Protein AF-A0A432GRT9-F1 (afdb_monomer_lite)

pLDDT: mean 93.66, std 4.97, range [64.12, 97.88]

InterPro dom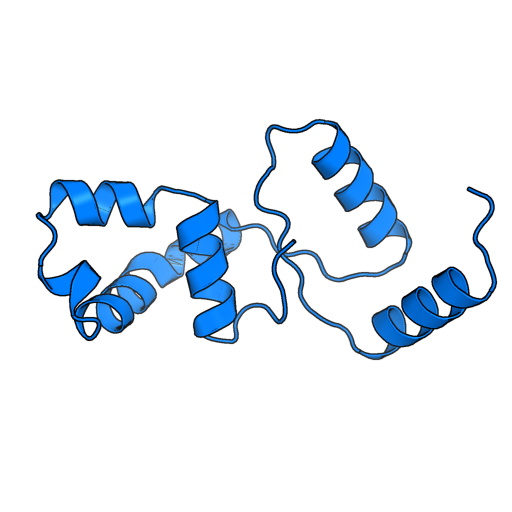ains:
  IPR042113 Phosphate acetyltransferase, domain 1 [G3DSA:3.40.50.10950] (33-100)

Radius of gyration: 16.09 Å; chains: 1; bounding box: 38×23×40 Å

Secondary structure (DSSP, 8-state):
----HHHHHHHHHHHHHT-EEE---TTSHHHHHHHHHHHHTT-EEE-GGGGGGGHHHHHHHHTTSTTGGGS-HHHHHHHHH-HHHHHHHHHHTTS-SEE-

Sequence (100 aa):
MLLNKYQERIIEIGQTKSAKLILPERDDPRVSLAKRHLRDLGYELLETEDFRGKETQYQEVLEQERFFKKMTDEAKEEYMKDTLNFSMMMVSNGDADGLV

Foldseek 3Di:
DDDDPVRVVVLVVQQVPLFEEEEQPVVDVVSVVVVVVCVVSVHHYDDLVVCVVCLVVLLVVCCVPPVLVPDDPVVNVVQSPRSVSSVVSCCVVVVGVYYD

Organism: NCBI:txid2024889

Structure (mmCIF, N/CA/C/O backbone):
data_AF-A0A432GRT9-F1
#
_entry.id   AF-A0A432GRT9-F1
#
loop_
_atom_site.group_PDB
_atom_site.id
_atom_site.type_symbol
_atom_site.label_atom_id
_atom_site.label_alt_id
_atom_site.label_comp_id
_atom_site.label_asym_id
_atom_site.label_entity_id
_atom_site.label_seq_id
_atom_site.pdbx_PDB_ins_code
_atom_site.Cartn_x
_atom_site.Cartn_y
_atom_site.Cartn_z
_atom_site.occupancy
_atom_site.B_iso_or_equiv
_atom_site.auth_seq_id
_atom_site.auth_comp_id
_atom_site.auth_asym_id
_atom_site.auth_atom_id
_atom_site.pdbx_PDB_model_num
ATOM 1 N N . MET A 1 1 ? 20.322 4.317 -16.865 1.00 64.12 1 MET A N 1
ATOM 2 C CA . MET A 1 1 ? 20.887 3.483 -15.782 1.00 64.12 1 MET A CA 1
ATOM 3 C C . MET A 1 1 ? 21.439 2.223 -16.433 1.00 64.12 1 MET A C 1
ATOM 5 O O . MET A 1 1 ? 20.743 1.686 -17.281 1.00 64.12 1 MET A O 1
ATOM 9 N N . LEU A 1 2 ? 22.669 1.799 -16.129 1.00 78.38 2 LEU A N 1
ATOM 10 C CA . LEU A 1 2 ? 23.186 0.515 -16.621 1.00 78.38 2 LEU A CA 1
ATOM 11 C C . LEU A 1 2 ? 22.633 -0.590 -15.719 1.00 78.38 2 LEU A C 1
ATOM 13 O O . LEU A 1 2 ? 22.999 -0.664 -14.548 1.00 78.38 2 LEU A O 1
ATOM 17 N N . LEU A 1 3 ? 21.707 -1.384 -16.250 1.00 86.88 3 LEU A N 1
ATOM 18 C CA . LEU A 1 3 ? 21.154 -2.548 -15.569 1.00 86.88 3 LEU A CA 1
ATOM 19 C C . LEU A 1 3 ? 22.062 -3.753 -15.814 1.00 86.88 3 LEU A C 1
ATOM 21 O O . LEU A 1 3 ? 22.674 -3.880 -16.872 1.00 86.88 3 LEU A O 1
ATOM 25 N N . ASN A 1 4 ? 22.173 -4.638 -14.827 1.00 93.88 4 ASN A N 1
ATOM 26 C CA . ASN A 1 4 ? 22.779 -5.945 -15.052 1.00 93.88 4 ASN A CA 1
ATOM 27 C C . ASN A 1 4 ? 21.717 -6.960 -15.506 1.00 93.88 4 ASN A C 1
ATOM 29 O O . ASN A 1 4 ? 20.529 -6.796 -15.231 1.00 93.88 4 ASN A O 1
ATOM 33 N N . LYS A 1 5 ? 22.165 -8.065 -16.115 1.00 94.62 5 LYS A N 1
ATOM 34 C CA . LYS A 1 5 ? 21.289 -9.119 -16.659 1.00 94.62 5 LYS A CA 1
ATOM 35 C C . LYS A 1 5 ? 20.259 -9.688 -15.670 1.00 94.62 5 LYS A C 1
ATOM 37 O O . LYS A 1 5 ? 19.225 -10.201 -16.081 1.00 94.62 5 LYS A O 1
ATOM 42 N N . TYR A 1 6 ? 20.547 -9.665 -14.365 1.00 94.12 6 TYR A N 1
ATOM 43 C CA . TYR A 1 6 ? 19.609 -10.150 -13.351 1.00 94.12 6 TYR A CA 1
ATOM 44 C C . TYR A 1 6 ? 18.515 -9.121 -13.082 1.00 94.12 6 TYR A C 1
ATOM 46 O O . TYR A 1 6 ? 17.355 -9.494 -12.949 1.00 94.12 6 TYR A O 1
ATOM 54 N N . GLN A 1 7 ? 18.876 -7.838 -13.038 1.00 90.19 7 GLN A N 1
ATOM 55 C CA . GLN A 1 7 ? 17.913 -6.750 -12.888 1.00 90.19 7 GLN A CA 1
ATOM 56 C C . GLN A 1 7 ? 16.996 -6.659 -14.109 1.00 90.19 7 GLN A C 1
ATOM 58 O O . GLN A 1 7 ? 15.788 -6.571 -13.933 1.00 90.19 7 GLN A O 1
ATOM 63 N N . GLU A 1 8 ? 17.548 -6.758 -15.323 1.00 90.44 8 GLU A N 1
ATOM 64 C CA . GLU A 1 8 ? 16.766 -6.796 -16.570 1.00 90.44 8 GLU A CA 1
ATOM 65 C C . GLU A 1 8 ? 15.744 -7.934 -16.539 1.00 90.44 8 GLU A C 1
ATOM 67 O O . GLU A 1 8 ? 14.550 -7.696 -16.690 1.00 90.44 8 GLU A O 1
ATOM 72 N N . ARG A 1 9 ? 16.190 -9.151 -16.204 1.00 91.56 9 ARG A N 1
ATOM 73 C CA . ARG A 1 9 ? 15.302 -10.313 -16.091 1.00 91.56 9 ARG A CA 1
ATOM 74 C C . ARG A 1 9 ? 14.189 -10.115 -15.057 1.00 91.56 9 ARG A C 1
ATOM 76 O O . ARG A 1 9 ? 13.063 -10.544 -15.286 1.00 91.56 9 ARG A O 1
ATOM 83 N N . ILE A 1 10 ? 14.490 -9.519 -13.902 1.00 89.69 10 ILE A N 1
ATOM 84 C CA . ILE A 1 10 ? 13.475 -9.249 -12.869 1.00 89.69 10 ILE A CA 1
ATOM 85 C C . ILE A 1 10 ? 12.462 -8.216 -13.373 1.00 89.69 10 ILE A C 1
ATOM 87 O O . ILE A 1 10 ? 11.265 -8.383 -13.137 1.00 89.69 10 ILE A O 1
ATOM 91 N N . ILE A 1 11 ? 12.926 -7.190 -14.089 1.00 87.06 11 ILE A N 1
ATOM 92 C CA . ILE A 1 11 ? 12.060 -6.160 -14.664 1.00 87.06 11 ILE A CA 1
ATOM 93 C C . ILE A 1 11 ? 11.121 -6.768 -15.709 1.00 87.06 11 ILE A C 1
ATOM 95 O O . ILE A 1 11 ? 9.911 -6.581 -15.618 1.00 87.06 11 ILE A O 1
ATOM 99 N N . GLU A 1 12 ? 11.648 -7.572 -16.632 1.00 87.31 12 GLU A N 1
ATOM 100 C CA . GLU A 1 12 ? 10.847 -8.273 -17.643 1.00 87.31 12 GLU A CA 1
ATOM 101 C C . GLU A 1 12 ? 9.774 -9.164 -17.002 1.00 87.31 12 GLU A C 1
ATOM 103 O O . GLU A 1 12 ? 8.604 -9.116 -17.384 1.00 87.31 12 GLU A O 1
ATOM 108 N N . ILE A 1 13 ? 10.138 -9.943 -15.975 1.00 87.12 13 ILE A N 1
ATOM 109 C CA . ILE A 1 13 ? 9.171 -10.770 -15.241 1.00 87.12 13 ILE A CA 1
ATOM 110 C C . ILE A 1 13 ? 8.085 -9.891 -14.609 1.00 87.12 13 ILE A C 1
ATOM 112 O O . ILE A 1 13 ? 6.901 -10.208 -14.732 1.00 87.12 13 ILE A O 1
ATOM 116 N N . GLY A 1 14 ? 8.469 -8.789 -13.959 1.00 83.44 14 GLY A N 1
ATOM 117 C CA . GLY A 1 14 ? 7.525 -7.869 -13.325 1.00 83.44 14 GLY A CA 1
ATOM 118 C C . GLY A 1 14 ? 6.550 -7.237 -14.320 1.00 83.44 14 GLY A C 1
ATOM 119 O O . GLY A 1 14 ? 5.350 -7.212 -14.054 1.00 83.44 14 GLY A O 1
ATOM 120 N N . GLN A 1 15 ? 7.036 -6.830 -15.495 1.00 82.38 15 GLN A N 1
ATOM 121 C CA . GLN A 1 15 ? 6.212 -6.265 -16.568 1.00 82.38 15 GLN A CA 1
ATOM 122 C C . GLN A 1 15 ? 5.147 -7.245 -17.083 1.00 82.38 15 GLN A C 1
ATOM 124 O O . GLN A 1 15 ? 4.038 -6.832 -17.404 1.00 82.38 15 GLN A O 1
ATOM 129 N N . THR A 1 16 ? 5.437 -8.551 -17.127 1.00 85.50 16 THR A N 1
ATOM 130 C CA . THR A 1 16 ? 4.456 -9.553 -17.600 1.00 85.50 16 THR A CA 1
ATOM 131 C C . THR A 1 16 ? 3.331 -9.856 -16.610 1.00 85.50 16 THR A C 1
ATOM 133 O O . THR A 1 16 ? 2.318 -10.435 -16.998 1.00 85.50 16 THR A O 1
ATOM 136 N N . LYS A 1 17 ? 3.511 -9.525 -15.327 1.00 82.62 17 LYS A N 1
ATOM 137 C CA . LYS A 1 17 ? 2.616 -9.950 -14.242 1.00 82.62 17 LYS A CA 1
ATOM 138 C C . LYS A 1 17 ? 1.537 -8.920 -13.896 1.00 82.62 17 LYS A C 1
ATOM 140 O O . LYS A 1 17 ? 0.637 -9.280 -13.147 1.00 82.62 17 LYS A O 1
ATOM 145 N N . SER A 1 18 ? 1.622 -7.690 -14.420 1.00 82.94 18 SER A N 1
ATOM 146 C CA . SER A 1 18 ? 0.720 -6.566 -14.093 1.00 82.94 18 SER A CA 1
ATOM 147 C C . SER A 1 18 ? 0.476 -6.416 -12.585 1.00 82.94 18 SER A C 1
ATOM 149 O O . SER A 1 18 ? -0.650 -6.207 -12.147 1.00 82.94 18 SER A O 1
ATOM 151 N N . ALA A 1 19 ? 1.536 -6.584 -11.789 1.00 89.81 19 ALA A N 1
ATOM 152 C CA . ALA A 1 19 ? 1.443 -6.502 -10.338 1.00 89.81 19 ALA A CA 1
ATOM 153 C C . ALA A 1 19 ? 1.182 -5.057 -9.895 1.00 89.81 19 ALA A C 1
ATOM 155 O O . ALA A 1 19 ? 1.847 -4.130 -10.368 1.00 89.81 19 ALA A O 1
ATOM 156 N N . LYS A 1 20 ? 0.256 -4.894 -8.953 1.00 94.75 20 LYS A N 1
ATOM 157 C CA . LYS A 1 20 ? -0.130 -3.620 -8.349 1.00 94.75 20 LYS A CA 1
ATOM 158 C C . LYS A 1 20 ? 0.724 -3.345 -7.125 1.00 94.75 20 LYS A C 1
ATOM 160 O O . LYS A 1 20 ? 0.643 -4.069 -6.133 1.00 94.75 20 LYS A O 1
ATOM 165 N N . LEU A 1 21 ? 1.542 -2.303 -7.185 1.00 95.44 21 LEU A N 1
ATOM 166 C CA . LEU A 1 21 ? 2.488 -1.974 -6.120 1.00 95.44 21 LEU A CA 1
ATOM 167 C C . LEU A 1 21 ? 2.115 -0.670 -5.422 1.00 95.44 21 LEU A C 1
ATOM 169 O O . LEU A 1 21 ? 1.649 0.276 -6.056 1.00 95.44 21 LEU A O 1
ATOM 173 N N . ILE A 1 22 ? 2.397 -0.598 -4.124 1.00 97.19 22 ILE A N 1
ATOM 174 C CA . ILE A 1 22 ? 2.295 0.629 -3.331 1.00 97.19 22 ILE A CA 1
ATOM 175 C C . ILE A 1 22 ? 3.683 0.996 -2.816 1.00 97.19 22 ILE A C 1
ATOM 177 O O . ILE A 1 22 ? 4.409 0.140 -2.314 1.00 97.19 22 ILE A O 1
ATOM 181 N N . LEU A 1 23 ? 4.036 2.277 -2.927 1.00 96.88 23 LEU A N 1
ATOM 182 C CA . LEU A 1 23 ? 5.215 2.854 -2.280 1.00 96.88 23 LEU A CA 1
ATOM 183 C C . LEU A 1 23 ? 4.726 3.968 -1.331 1.00 96.88 23 LEU A C 1
ATOM 185 O O . LEU A 1 23 ? 4.447 5.079 -1.809 1.00 96.88 23 LEU A O 1
ATOM 189 N N . PRO A 1 24 ? 4.539 3.678 -0.027 1.00 95.00 24 PRO A N 1
ATOM 190 C CA . PRO A 1 24 ? 3.841 4.561 0.913 1.00 95.00 24 PRO A CA 1
ATOM 191 C C . PRO A 1 24 ? 4.685 5.744 1.403 1.00 95.00 24 PRO A C 1
ATOM 193 O O . PRO A 1 24 ? 4.134 6.752 1.841 1.00 95.00 24 PRO A O 1
ATOM 196 N N . GLU A 1 25 ? 6.013 5.656 1.298 1.00 94.44 25 GLU A N 1
ATOM 197 C CA . GLU A 1 25 ? 6.985 6.659 1.759 1.00 94.44 25 GLU A CA 1
ATOM 198 C C . GLU A 1 25 ? 7.053 7.898 0.836 1.00 94.44 25 GLU A C 1
ATOM 200 O O . GLU A 1 25 ? 8.106 8.297 0.340 1.00 94.44 25 GLU A O 1
ATOM 205 N N . ARG A 1 26 ? 5.903 8.519 0.561 1.00 86.06 26 ARG A N 1
ATOM 206 C CA . ARG A 1 26 ? 5.750 9.594 -0.437 1.00 86.06 26 ARG A CA 1
ATOM 207 C C . ARG A 1 26 ? 6.585 10.847 -0.169 1.00 86.06 26 ARG A C 1
ATOM 209 O O . ARG A 1 26 ? 6.925 11.553 -1.117 1.00 86.06 26 ARG A O 1
ATOM 216 N N . ASP A 1 27 ? 6.901 11.111 1.095 1.00 90.56 27 ASP A N 1
ATOM 217 C CA . ASP A 1 27 ? 7.654 12.297 1.503 1.00 90.56 27 ASP A CA 1
ATOM 218 C C . ASP A 1 27 ? 9.160 12.144 1.234 1.00 90.56 27 ASP A C 1
ATOM 220 O O . ASP A 1 27 ? 9.898 13.129 1.276 1.00 90.56 27 ASP A O 1
ATOM 224 N N . ASP A 1 28 ? 9.626 10.933 0.895 1.00 95.31 28 ASP A N 1
ATOM 225 C CA . ASP A 1 28 ? 10.996 10.708 0.453 1.00 95.31 28 ASP A CA 1
ATOM 226 C C . ASP A 1 28 ? 11.146 11.034 -1.052 1.00 95.31 28 ASP A C 1
ATOM 228 O O . ASP A 1 28 ? 10.529 10.392 -1.916 1.00 95.31 28 ASP A O 1
ATOM 232 N N . PRO A 1 29 ? 12.015 11.992 -1.431 1.00 95.12 29 PRO A N 1
ATOM 233 C CA . PRO A 1 29 ? 12.235 12.338 -2.835 1.00 95.12 29 PRO A CA 1
ATOM 234 C C . PRO A 1 29 ? 12.710 11.159 -3.699 1.00 95.12 29 PRO A C 1
ATOM 236 O O . PRO A 1 29 ? 12.444 11.125 -4.905 1.00 95.12 29 PRO A O 1
ATOM 239 N N . ARG A 1 30 ? 13.405 10.179 -3.106 1.00 96.31 30 ARG A N 1
ATOM 240 C CA . ARG A 1 30 ? 13.880 8.972 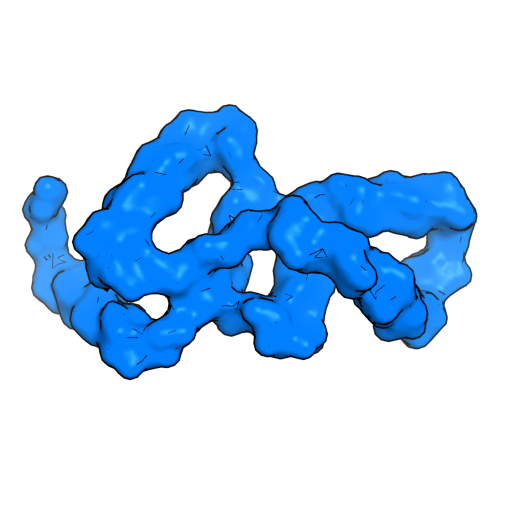-3.799 1.00 96.31 30 ARG A CA 1
ATOM 241 C C . ARG A 1 30 ? 12.710 8.090 -4.212 1.00 96.31 30 ARG A C 1
ATOM 243 O O . ARG A 1 30 ? 12.738 7.533 -5.307 1.00 96.31 30 ARG A O 1
ATOM 250 N N . VAL A 1 31 ? 11.671 8.019 -3.385 1.00 95.50 31 VAL A N 1
ATOM 251 C CA . VAL A 1 31 ? 10.445 7.265 -3.669 1.00 95.50 31 VAL A CA 1
ATOM 252 C C . VAL A 1 31 ? 9.670 7.931 -4.795 1.00 95.50 31 VAL A C 1
ATOM 254 O O . VAL A 1 31 ? 9.279 7.260 -5.746 1.00 95.50 31 VAL A O 1
ATOM 257 N N . SER A 1 32 ? 9.539 9.258 -4.772 1.00 93.44 32 SER A N 1
ATOM 258 C CA . SER A 1 32 ? 8.925 10.008 -5.877 1.00 93.44 32 SER A CA 1
ATOM 259 C C . SER A 1 32 ? 9.648 9.778 -7.213 1.00 93.44 32 SER A C 1
ATOM 261 O O . SER A 1 32 ? 9.014 9.538 -8.246 1.00 93.44 32 SER A O 1
ATOM 263 N N . LEU A 1 33 ? 10.985 9.791 -7.200 1.00 95.25 33 LEU A N 1
ATOM 264 C CA . LEU A 1 33 ? 11.797 9.483 -8.376 1.00 95.25 33 LEU A CA 1
ATOM 265 C C . LEU A 1 33 ? 11.601 8.030 -8.844 1.00 95.25 33 LEU A C 1
ATOM 267 O O . LEU A 1 33 ? 11.431 7.790 -10.041 1.00 95.25 33 LEU A O 1
ATOM 271 N N . ALA A 1 34 ? 11.587 7.073 -7.914 1.00 94.50 34 ALA A N 1
ATOM 272 C CA . ALA A 1 34 ? 11.365 5.660 -8.207 1.00 94.50 34 ALA A CA 1
ATOM 273 C C . ALA A 1 34 ? 9.971 5.408 -8.799 1.00 94.50 34 ALA A C 1
ATOM 275 O O . ALA A 1 34 ? 9.872 4.723 -9.816 1.00 94.50 34 ALA A O 1
ATOM 276 N N . LYS A 1 35 ? 8.915 6.023 -8.244 1.00 94.69 35 LYS A N 1
ATOM 277 C CA . LYS A 1 35 ? 7.546 5.941 -8.777 1.00 94.69 35 LYS A CA 1
ATOM 278 C C . LYS A 1 35 ? 7.494 6.365 -10.245 1.00 94.69 35 LYS A C 1
ATOM 280 O O . LYS A 1 35 ? 6.874 5.683 -11.056 1.00 94.69 35 LYS A O 1
ATOM 285 N N . ARG A 1 36 ? 8.176 7.459 -10.610 1.00 94.19 36 ARG A N 1
ATOM 286 C CA . ARG A 1 36 ? 8.265 7.903 -12.012 1.00 94.19 36 ARG A CA 1
ATOM 287 C C . ARG A 1 36 ? 8.944 6.853 -12.892 1.00 94.19 36 ARG A C 1
ATOM 289 O O . ARG A 1 36 ? 8.371 6.454 -13.895 1.00 94.19 36 ARG A O 1
ATOM 296 N N . HIS A 1 37 ? 10.116 6.364 -12.488 1.00 92.69 37 HIS A N 1
ATOM 297 C CA . HIS A 1 37 ? 10.846 5.360 -13.266 1.00 92.69 37 HIS A CA 1
ATOM 298 C C . HIS A 1 37 ? 10.076 4.046 -13.433 1.00 92.69 37 HIS A C 1
ATOM 300 O O . HIS A 1 37 ? 10.094 3.464 -14.512 1.00 92.69 37 HIS A O 1
ATOM 306 N N . LEU A 1 38 ? 9.391 3.578 -12.392 1.00 92.06 38 LEU A N 1
ATOM 307 C CA . LEU A 1 38 ? 8.575 2.365 -12.452 1.00 92.06 38 LEU A CA 1
ATOM 308 C C . LEU A 1 38 ? 7.365 2.546 -13.380 1.00 92.06 38 LEU A C 1
ATOM 310 O O . LEU A 1 38 ? 7.078 1.653 -14.175 1.00 92.06 38 LEU A O 1
ATOM 314 N N . ARG A 1 39 ? 6.707 3.712 -13.350 1.00 92.69 39 ARG A N 1
ATOM 315 C CA . ARG A 1 39 ? 5.629 4.046 -14.298 1.00 92.69 39 ARG A CA 1
ATOM 316 C C . ARG A 1 39 ? 6.129 4.107 -15.741 1.00 92.69 39 ARG A C 1
ATOM 318 O O . ARG A 1 39 ? 5.478 3.548 -16.616 1.00 92.69 39 ARG A O 1
ATOM 325 N N . ASP A 1 40 ? 7.298 4.702 -15.986 1.00 91.81 40 ASP A N 1
ATOM 326 C CA . ASP A 1 40 ? 7.926 4.729 -17.319 1.00 91.81 40 ASP A CA 1
ATOM 327 C C . ASP A 1 40 ? 8.245 3.311 -17.833 1.00 91.81 40 ASP A C 1
ATOM 329 O O . ASP A 1 40 ? 8.217 3.054 -19.035 1.00 91.81 40 ASP A O 1
ATOM 333 N N . LEU A 1 41 ? 8.522 2.375 -16.918 1.00 88.50 41 LEU A N 1
ATOM 334 C CA . LEU A 1 41 ? 8.710 0.952 -17.208 1.00 88.50 41 LEU A CA 1
ATOM 335 C C . LEU A 1 41 ? 7.387 0.171 -17.332 1.00 88.50 41 LEU A C 1
ATOM 337 O O . LEU A 1 41 ? 7.430 -1.031 -17.582 1.00 88.50 41 LEU A O 1
ATOM 341 N N . GLY A 1 42 ? 6.228 0.813 -17.174 1.00 89.44 42 GLY A N 1
ATOM 342 C CA . GLY A 1 42 ? 4.911 0.190 -17.333 1.00 89.44 42 GLY A CA 1
ATOM 343 C C . GLY A 1 42 ? 4.383 -0.556 -16.106 1.00 89.44 42 GLY A C 1
ATOM 344 O O . GLY A 1 42 ? 3.447 -1.340 -16.243 1.00 89.44 42 GLY A O 1
ATOM 345 N N . TYR A 1 43 ? 4.955 -0.341 -14.918 1.00 91.75 43 TYR A N 1
ATOM 346 C CA . TYR A 1 43 ? 4.407 -0.902 -13.680 1.00 91.75 43 TYR A CA 1
ATOM 347 C C . TYR A 1 43 ? 3.146 -0.161 -13.229 1.00 91.75 43 TYR A C 1
ATOM 349 O O . TYR A 1 43 ? 3.060 1.067 -13.320 1.00 91.75 43 TYR A O 1
ATOM 357 N N . GLU A 1 44 ? 2.200 -0.912 -12.666 1.00 92.69 44 GLU A N 1
ATOM 358 C CA . GLU A 1 44 ? 0.991 -0.368 -12.056 1.00 92.69 44 GLU A CA 1
ATOM 359 C C . GLU A 1 44 ? 1.279 0.022 -10.602 1.00 92.69 44 GLU A C 1
ATOM 361 O O . GLU A 1 44 ? 1.522 -0.826 -9.742 1.00 92.69 44 GLU A O 1
ATOM 366 N N . LEU A 1 45 ? 1.292 1.330 -10.335 1.00 94.88 45 LEU A N 1
ATOM 367 C CA . LEU A 1 45 ? 1.488 1.876 -8.994 1.00 94.88 45 LEU A CA 1
ATOM 368 C C . LEU A 1 45 ? 0.188 2.480 -8.486 1.00 94.88 45 LEU A C 1
ATOM 370 O O . LEU A 1 45 ? -0.353 3.384 -9.127 1.00 94.88 45 LEU A O 1
ATOM 374 N N . LEU A 1 46 ? -0.253 2.024 -7.321 1.00 96.31 46 LEU A N 1
ATOM 375 C CA . LEU A 1 46 ? -1.442 2.522 -6.645 1.00 96.31 46 LEU A CA 1
ATOM 376 C C . LEU A 1 46 ? -1.075 3.624 -5.649 1.00 96.31 46 LEU A C 1
ATOM 378 O O . LEU A 1 46 ? -0.024 3.577 -5.004 1.00 96.31 46 LEU A O 1
ATOM 382 N N . GLU A 1 47 ? -1.965 4.601 -5.507 1.00 94.50 47 GLU A N 1
ATOM 383 C CA . GLU A 1 47 ? -1.895 5.616 -4.458 1.00 94.50 47 GLU A CA 1
ATOM 384 C C . GLU A 1 47 ? -2.962 5.314 -3.400 1.00 94.50 47 GLU A C 1
ATOM 386 O O . GLU A 1 47 ? -4.084 4.916 -3.716 1.00 94.50 47 GLU A O 1
ATOM 391 N N . THR A 1 48 ? -2.620 5.479 -2.123 1.00 93.38 48 THR A N 1
ATOM 392 C CA . THR A 1 48 ? -3.515 5.107 -1.011 1.00 93.38 48 THR A CA 1
ATOM 393 C C . THR A 1 48 ? -4.792 5.942 -0.965 1.00 93.38 48 THR A C 1
ATOM 395 O O . THR A 1 48 ? -5.842 5.488 -0.514 1.00 93.38 48 THR A O 1
ATOM 398 N N . GLU A 1 49 ? -4.702 7.171 -1.460 1.00 93.38 49 GLU A N 1
ATOM 399 C CA . GLU A 1 49 ? -5.757 8.170 -1.542 1.00 93.38 49 GLU A CA 1
ATOM 400 C C . GLU A 1 49 ? -6.944 7.663 -2.363 1.00 93.38 49 GLU A C 1
ATOM 402 O O . GLU A 1 49 ? -8.092 7.872 -1.966 1.00 93.38 49 GLU A O 1
ATOM 407 N N . ASP A 1 50 ? -6.673 6.913 -3.434 1.00 95.81 50 ASP A N 1
ATOM 408 C CA . ASP A 1 50 ? -7.697 6.350 -4.320 1.00 95.81 50 ASP A CA 1
ATOM 409 C C . ASP A 1 50 ? -8.551 5.276 -3.620 1.00 95.81 50 ASP A C 1
ATOM 411 O O . ASP A 1 50 ? -9.643 4.934 -4.076 1.00 95.81 50 ASP A O 1
ATOM 415 N N . PHE A 1 51 ? -8.083 4.764 -2.477 1.00 96.50 51 PHE A N 1
ATOM 416 C CA . PHE A 1 51 ? -8.714 3.681 -1.723 1.00 96.50 51 PHE A CA 1
ATOM 417 C C . PHE A 1 51 ? -9.332 4.141 -0.403 1.00 96.50 51 PHE A C 1
ATOM 419 O O . PHE A 1 51 ? -9.909 3.322 0.311 1.00 96.50 51 PHE A O 1
ATOM 426 N N . ARG A 1 52 ? -9.304 5.443 -0.086 1.00 94.75 52 ARG A N 1
ATOM 427 C CA . ARG A 1 52 ? -9.909 5.982 1.149 1.00 94.75 52 ARG A CA 1
ATOM 428 C C . ARG A 1 52 ? -11.408 5.695 1.265 1.00 94.75 52 ARG A C 1
ATOM 430 O O . ARG A 1 52 ? -11.914 5.532 2.367 1.00 94.75 52 ARG A O 1
ATOM 437 N N . GLY A 1 53 ? -12.108 5.507 0.143 1.00 96.50 53 GLY A N 1
ATOM 438 C CA . GLY A 1 53 ? -13.504 5.047 0.137 1.00 96.50 53 GLY A CA 1
ATOM 439 C C . GLY A 1 53 ? -13.730 3.647 0.736 1.00 96.50 53 GLY A C 1
ATOM 440 O O . GLY A 1 53 ? -14.867 3.311 1.052 1.00 96.50 53 GLY A O 1
ATOM 441 N N . LYS A 1 54 ? -12.675 2.839 0.914 1.00 96.75 54 LYS A N 1
ATOM 442 C CA . LYS A 1 54 ? -12.727 1.499 1.524 1.00 96.75 54 LYS A CA 1
ATOM 443 C C . LYS A 1 54 ? -12.311 1.471 2.996 1.00 96.75 54 LYS A C 1
ATOM 445 O O . LYS A 1 54 ? -12.258 0.397 3.587 1.00 96.75 54 LYS A O 1
ATOM 450 N N . GLU A 1 55 ? -12.022 2.620 3.604 1.00 95.88 55 GLU A N 1
ATOM 451 C CA . GLU A 1 55 ? -11.493 2.690 4.971 1.00 95.88 55 GLU A CA 1
ATOM 452 C C . GLU A 1 55 ? -12.381 1.961 5.990 1.00 95.88 55 GLU A C 1
ATOM 454 O O . GLU A 1 55 ? -11.880 1.146 6.762 1.00 95.88 55 GLU A O 1
ATOM 459 N N . THR A 1 56 ? -13.702 2.158 5.924 1.00 95.75 56 THR A N 1
ATOM 460 C CA . THR A 1 56 ? -14.661 1.454 6.790 1.00 95.75 56 THR A CA 1
ATOM 461 C C . THR A 1 56 ? -14.586 -0.064 6.617 1.00 95.75 56 THR A C 1
ATOM 463 O O . THR A 1 56 ? -14.546 -0.787 7.606 1.00 95.75 56 THR A O 1
ATOM 466 N N . GLN A 1 57 ? -14.490 -0.553 5.376 1.00 96.88 57 GLN A N 1
ATOM 467 C CA . GLN A 1 57 ? -14.359 -1.986 5.094 1.00 96.88 57 GLN A CA 1
ATOM 468 C C . GLN A 1 57 ? -13.062 -2.550 5.692 1.00 96.88 57 GLN A C 1
ATOM 470 O O . GLN A 1 57 ? -13.070 -3.612 6.310 1.00 96.88 57 GLN A O 1
ATOM 475 N N . TYR A 1 58 ? -11.937 -1.851 5.529 1.00 97.19 58 TYR A N 1
ATOM 476 C CA . TYR A 1 58 ? -10.663 -2.289 6.103 1.00 97.19 58 TYR A CA 1
ATOM 477 C C . TYR A 1 58 ? -10.694 -2.297 7.630 1.00 97.19 58 TYR A C 1
ATOM 479 O O . TYR A 1 58 ? -10.167 -3.223 8.248 1.00 97.19 58 TYR A O 1
ATOM 487 N N . GLN A 1 59 ? -11.333 -1.297 8.237 1.00 95.81 59 GLN A N 1
ATOM 488 C CA . GLN A 1 59 ? -11.507 -1.241 9.680 1.00 95.81 59 GLN A CA 1
ATOM 489 C C . GLN A 1 59 ? -12.345 -2.424 10.185 1.00 95.81 59 GLN A C 1
ATOM 491 O O . GLN A 1 59 ? -11.947 -3.066 11.151 1.00 95.81 59 GLN A O 1
ATOM 496 N N . GLU A 1 60 ? -13.450 -2.774 9.520 1.00 95.81 60 GLU A N 1
ATOM 497 C CA . GLU A 1 60 ? -14.271 -3.942 9.881 1.00 95.81 60 GLU A CA 1
ATOM 498 C C . GLU A 1 60 ? -13.474 -5.255 9.865 1.00 95.81 60 GLU A C 1
ATOM 500 O O . GLU A 1 60 ? -13.655 -6.102 10.744 1.00 95.81 60 GLU A O 1
ATOM 505 N N . VAL A 1 61 ? -12.565 -5.416 8.898 1.00 96.00 61 VAL A N 1
ATOM 506 C CA . VAL A 1 61 ? -11.640 -6.559 8.848 1.00 96.00 61 VAL A CA 1
ATOM 507 C C . VAL A 1 61 ? -10.679 -6.521 10.039 1.00 96.00 61 VAL A C 1
ATOM 509 O O . VAL A 1 61 ? -10.515 -7.526 10.730 1.00 96.00 61 VAL A O 1
ATOM 512 N N . LEU A 1 62 ? -10.089 -5.361 10.336 1.00 96.12 62 LEU A N 1
ATOM 513 C CA . LEU A 1 62 ? -9.177 -5.190 11.469 1.00 96.12 62 LEU A CA 1
ATOM 514 C C . LEU A 1 62 ? -9.846 -5.396 12.832 1.00 96.12 62 LEU A C 1
ATOM 516 O O . LEU A 1 62 ? -9.195 -5.883 13.749 1.00 96.12 62 LEU A O 1
ATOM 520 N N . GLU A 1 63 ? -11.136 -5.106 12.998 1.00 96.38 63 GLU A N 1
ATOM 521 C CA . GLU A 1 63 ? -11.853 -5.372 14.259 1.00 96.38 63 GLU A CA 1
ATOM 522 C C . GLU A 1 63 ? -11.902 -6.868 14.627 1.00 96.38 63 GLU A C 1
ATOM 524 O O . GLU A 1 63 ? -12.149 -7.229 15.785 1.00 96.38 63 GLU A O 1
ATOM 529 N N . GLN A 1 64 ? -11.636 -7.756 13.665 1.00 95.44 64 GLN A N 1
ATOM 530 C CA . GLN A 1 64 ? -11.478 -9.189 13.916 1.00 95.44 64 GLN A CA 1
ATOM 531 C C . GLN A 1 64 ? -10.100 -9.523 14.514 1.00 95.44 64 GLN A C 1
ATOM 533 O O . GLN A 1 64 ? -9.956 -10.532 15.212 1.00 95.44 64 GLN A O 1
ATOM 538 N N . GLU A 1 65 ? -9.107 -8.653 14.322 1.00 95.38 65 GLU A N 1
ATOM 539 C CA . GLU A 1 65 ? -7.752 -8.817 14.830 1.00 95.38 65 GLU A CA 1
ATOM 540 C C . GLU A 1 65 ? -7.639 -8.434 16.307 1.00 95.38 65 GLU A C 1
ATOM 542 O O . GLU A 1 65 ? -8.052 -7.365 16.768 1.00 95.38 65 GLU A O 1
ATOM 547 N N . ARG A 1 66 ? -6.998 -9.310 17.089 1.00 96.12 66 ARG A N 1
ATOM 548 C CA . ARG A 1 66 ? -6.910 -9.155 18.551 1.00 96.12 66 ARG A CA 1
ATOM 549 C C . ARG A 1 66 ? -6.210 -7.863 18.976 1.00 96.12 66 ARG A C 1
ATOM 551 O O . ARG A 1 66 ? -6.517 -7.353 20.054 1.00 96.12 66 ARG A O 1
ATOM 558 N N . PHE A 1 67 ? -5.228 -7.396 18.206 1.00 95.25 67 PHE A N 1
ATOM 559 C CA . PHE A 1 67 ? -4.464 -6.197 18.550 1.00 95.25 67 PHE A CA 1
ATOM 560 C C . PHE A 1 67 ? -5.303 -4.936 18.329 1.00 95.25 67 PHE A C 1
ATOM 562 O O . PHE A 1 67 ? -5.407 -4.120 19.240 1.00 95.25 67 PHE A O 1
ATOM 569 N N . PHE A 1 68 ? -5.959 -4.832 17.174 1.00 96.56 68 PHE A N 1
ATOM 570 C CA . PHE A 1 68 ? -6.739 -3.664 16.791 1.00 96.56 68 PHE A CA 1
ATOM 571 C C . PHE A 1 68 ? -7.995 -3.539 17.650 1.00 96.56 68 PHE A C 1
ATOM 573 O O . PHE A 1 68 ? -8.261 -2.483 18.212 1.00 96.56 68 PHE A O 1
ATOM 580 N N . LYS A 1 69 ? -8.687 -4.656 17.912 1.00 96.38 69 LYS A N 1
ATOM 581 C CA . LYS A 1 69 ? -9.855 -4.697 18.805 1.00 96.38 69 LYS A CA 1
ATOM 582 C C . LYS A 1 69 ? -9.588 -4.156 20.219 1.00 96.38 69 LYS A C 1
ATOM 584 O O . LYS A 1 69 ? -10.516 -3.737 20.904 1.00 96.38 69 LYS A O 1
ATOM 589 N N . LYS A 1 70 ? -8.339 -4.216 20.691 1.00 97.38 70 LYS A N 1
ATOM 590 C CA . LYS A 1 70 ? -7.933 -3.743 22.027 1.00 97.38 70 LYS A CA 1
ATOM 591 C C . LYS A 1 70 ? -7.484 -2.281 22.058 1.00 97.38 70 LYS A C 1
ATOM 593 O O . LYS A 1 70 ? -7.229 -1.775 23.149 1.00 97.38 70 LYS A O 1
ATOM 598 N N . MET A 1 71 ? -7.327 -1.640 20.904 1.00 97.50 71 MET A N 1
ATOM 599 C CA . MET A 1 71 ? -6.972 -0.226 20.813 1.00 97.50 71 MET A CA 1
ATOM 600 C C . MET A 1 71 ? -8.157 0.650 21.225 1.00 97.50 71 MET A C 1
ATOM 602 O O . MET A 1 71 ? -9.312 0.241 21.097 1.00 97.50 71 MET A O 1
ATOM 606 N N . THR A 1 72 ? -7.863 1.852 21.723 1.00 97.88 72 THR A N 1
ATOM 607 C CA . THR A 1 72 ? -8.888 2.889 21.888 1.00 97.88 72 THR A CA 1
ATOM 608 C C . THR A 1 72 ? -9.328 3.399 20.520 1.00 97.88 72 THR A C 1
ATOM 610 O O . THR A 1 72 ? -8.626 3.194 19.526 1.00 97.88 72 THR A O 1
ATOM 613 N N . ASP A 1 73 ? -10.470 4.075 20.461 1.00 96.75 73 ASP A N 1
ATOM 614 C CA . ASP A 1 73 ? -10.993 4.596 19.198 1.00 96.75 73 ASP A CA 1
ATOM 615 C C . ASP A 1 73 ? -10.032 5.618 18.568 1.00 96.75 73 ASP A C 1
ATOM 617 O O . ASP A 1 73 ? -9.807 5.579 17.360 1.00 96.75 73 ASP A O 1
ATOM 621 N N . GLU A 1 74 ? -9.359 6.444 19.378 1.00 97.88 74 GLU A N 1
ATOM 622 C CA . GLU A 1 74 ? -8.354 7.399 18.893 1.00 97.88 74 GLU A CA 1
ATOM 623 C C . GLU A 1 74 ? -7.140 6.689 18.282 1.00 97.88 74 GLU A C 1
ATOM 625 O O . GLU A 1 74 ? -6.648 7.085 17.227 1.00 97.88 74 GLU A O 1
ATOM 630 N N . ALA A 1 75 ? -6.669 5.610 18.915 1.00 97.81 75 ALA A N 1
ATOM 631 C CA . ALA A 1 75 ? -5.539 4.836 18.411 1.00 97.81 75 ALA A CA 1
ATOM 632 C C . ALA A 1 75 ? -5.893 4.082 17.120 1.00 97.81 75 ALA A C 1
ATOM 634 O O . ALA A 1 75 ? -5.047 3.946 16.238 1.00 97.81 75 ALA A O 1
ATOM 635 N N . LYS A 1 76 ? -7.141 3.616 16.980 1.00 97.44 76 LYS A N 1
ATOM 636 C CA . LYS A 1 76 ? -7.641 3.029 15.728 1.00 97.44 76 LYS A CA 1
ATOM 637 C C . LYS A 1 76 ? -7.688 4.069 14.614 1.00 97.44 76 LYS A C 1
ATOM 639 O O . LYS A 1 76 ? -7.241 3.788 13.507 1.00 97.44 76 LYS A O 1
ATOM 644 N N . GLU A 1 77 ? -8.186 5.267 14.907 1.00 96.44 77 GLU A N 1
ATOM 645 C CA . GLU A 1 77 ? -8.230 6.365 13.941 1.00 96.44 77 GLU A CA 1
ATOM 646 C C . GLU A 1 77 ? -6.819 6.760 13.476 1.00 96.44 77 GLU A C 1
ATOM 648 O O . GLU A 1 77 ? -6.572 6.904 12.278 1.00 96.44 77 GLU A O 1
ATOM 653 N N . GLU A 1 78 ? -5.867 6.879 14.404 1.00 97.75 78 GLU A N 1
ATOM 654 C CA . GLU A 1 78 ? -4.467 7.167 14.081 1.00 97.75 78 GLU A CA 1
ATOM 655 C C . GLU A 1 78 ? -3.832 6.037 13.255 1.00 97.75 78 GLU A C 1
ATOM 657 O O . GLU A 1 78 ? -3.165 6.299 12.251 1.00 97.75 78 GLU A O 1
ATOM 662 N N . TYR A 1 79 ? -4.119 4.780 13.606 1.00 96.94 79 TYR A N 1
ATOM 663 C CA . TYR A 1 79 ? -3.665 3.610 12.856 1.00 96.94 79 TYR A CA 1
ATOM 664 C C . TYR A 1 79 ? -4.156 3.628 11.402 1.00 96.94 79 TYR A C 1
ATOM 666 O O . TYR A 1 79 ? -3.370 3.351 10.500 1.00 96.94 79 TYR A O 1
ATOM 674 N N . MET A 1 80 ? -5.425 3.980 11.163 1.00 95.88 80 MET A N 1
ATOM 675 C CA . MET A 1 80 ? -6.015 4.038 9.815 1.00 95.88 80 MET A CA 1
ATOM 676 C C . MET A 1 80 ? -5.535 5.244 8.992 1.00 95.88 80 MET A C 1
ATOM 678 O O . MET A 1 80 ? -5.500 5.196 7.756 1.00 95.88 80 MET A O 1
ATOM 682 N N . LYS A 1 81 ? -5.143 6.335 9.655 1.00 95.06 81 LYS A N 1
ATOM 683 C CA . LYS A 1 81 ? -4.573 7.519 8.997 1.00 95.06 81 LYS A CA 1
ATOM 684 C C . LYS A 1 81 ? -3.147 7.292 8.513 1.00 95.06 81 LYS A C 1
ATOM 686 O O . LYS A 1 81 ? -2.772 7.863 7.487 1.00 95.06 81 LYS A O 1
ATOM 691 N N . ASP A 1 82 ? -2.380 6.464 9.215 1.00 95.88 82 ASP A N 1
ATOM 692 C CA . ASP A 1 82 ? -1.013 6.133 8.835 1.00 95.88 82 ASP A CA 1
ATOM 693 C C . ASP A 1 82 ? -0.953 5.457 7.453 1.00 95.88 82 ASP A C 1
ATOM 695 O O . ASP A 1 82 ? -1.604 4.444 7.183 1.00 95.88 82 ASP A O 1
ATOM 699 N N . THR A 1 83 ? -0.166 6.042 6.549 1.00 95.25 83 THR A N 1
ATOM 700 C CA . THR A 1 83 ? -0.085 5.611 5.146 1.00 95.25 83 THR A CA 1
ATOM 701 C C . THR A 1 83 ? 0.471 4.197 5.015 1.00 95.25 83 THR A C 1
ATOM 703 O O . THR A 1 83 ? 0.017 3.440 4.154 1.00 95.25 83 THR A O 1
ATOM 706 N N . LEU A 1 84 ? 1.439 3.818 5.854 1.00 96.25 84 LEU A N 1
ATOM 707 C CA . LEU A 1 84 ? 2.046 2.492 5.816 1.00 96.25 84 LEU A CA 1
ATOM 708 C C . LEU A 1 84 ? 1.033 1.434 6.264 1.00 96.25 84 LEU A C 1
ATOM 710 O O . LEU A 1 84 ? 0.816 0.460 5.544 1.00 96.25 84 LEU A O 1
ATOM 714 N N . ASN A 1 85 ? 0.356 1.65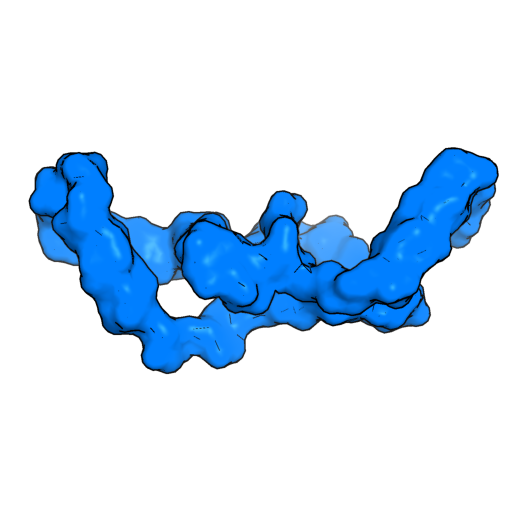5 7.390 1.00 96.69 85 ASN A N 1
ATOM 715 C CA . ASN A 1 85 ? -0.698 0.772 7.887 1.00 96.69 85 ASN A CA 1
ATOM 716 C C . ASN A 1 85 ? -1.836 0.617 6.878 1.00 96.69 85 ASN A C 1
ATOM 718 O O . ASN A 1 85 ? -2.232 -0.505 6.560 1.00 96.69 85 ASN A O 1
ATOM 722 N N . PHE A 1 86 ? -2.315 1.722 6.307 1.00 97.19 86 PHE A N 1
ATOM 723 C CA . PHE A 1 86 ? -3.366 1.680 5.295 1.00 97.19 86 PHE A CA 1
ATOM 724 C C . PHE A 1 86 ? -2.931 0.900 4.044 1.00 97.19 86 PHE A C 1
ATOM 726 O O . PHE A 1 86 ? -3.689 0.095 3.504 1.00 97.19 86 PHE A O 1
ATOM 733 N N . SER A 1 87 ? -1.679 1.068 3.615 1.00 97.44 87 SER A N 1
ATOM 734 C CA . SER A 1 87 ? -1.120 0.321 2.483 1.00 97.44 87 SER A CA 1
ATOM 735 C C . SER A 1 87 ? -0.992 -1.175 2.781 1.00 97.44 87 SER A C 1
ATOM 737 O O . SER A 1 87 ? -1.280 -2.001 1.915 1.00 97.44 87 SER A O 1
ATOM 739 N N . MET A 1 88 ? -0.625 -1.551 4.011 1.00 96.31 88 MET A N 1
ATOM 740 C CA . MET A 1 88 ? -0.640 -2.956 4.437 1.00 96.31 88 MET A CA 1
ATOM 741 C C . MET A 1 88 ? -2.054 -3.545 4.367 1.00 96.31 88 MET A C 1
ATOM 743 O O . MET A 1 88 ? -2.215 -4.698 3.963 1.00 96.31 88 MET A O 1
ATOM 747 N N . MET A 1 89 ? -3.084 -2.754 4.683 1.00 96.31 89 MET A N 1
ATOM 748 C CA . MET A 1 89 ? -4.475 -3.187 4.537 1.00 96.31 89 MET A CA 1
ATOM 749 C C . MET A 1 89 ? -4.870 -3.412 3.082 1.00 96.31 89 MET A C 1
ATOM 751 O O . MET A 1 89 ? -5.507 -4.425 2.794 1.00 96.31 89 MET A O 1
ATOM 755 N N . MET A 1 90 ? -4.449 -2.537 2.167 1.00 97.81 90 MET A N 1
ATOM 756 C CA . MET A 1 90 ? -4.669 -2.735 0.730 1.00 97.81 90 MET A CA 1
ATOM 757 C C . MET A 1 90 ? -4.068 -4.062 0.246 1.0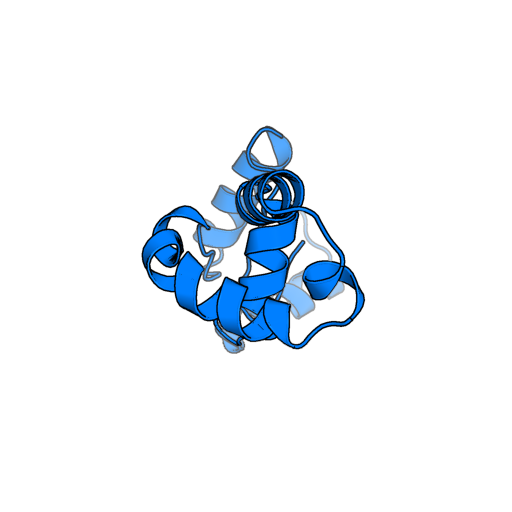0 97.81 90 MET A C 1
ATOM 759 O O . MET A 1 90 ? -4.728 -4.804 -0.478 1.00 97.81 90 MET A O 1
ATOM 763 N N . VAL A 1 91 ? -2.852 -4.406 0.687 1.00 97.56 91 VAL A N 1
ATOM 764 C CA . VAL A 1 91 ? -2.225 -5.696 0.343 1.00 97.56 91 VAL A CA 1
ATOM 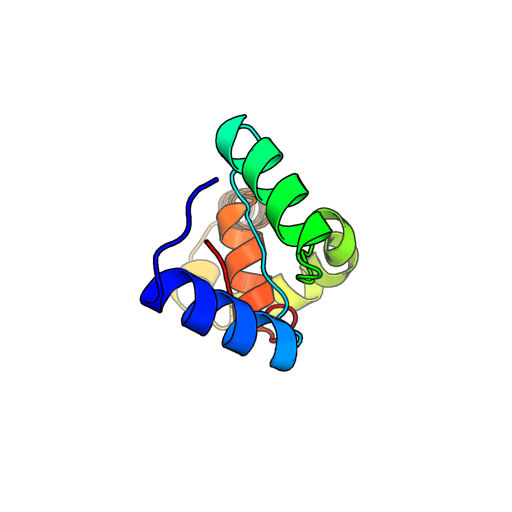765 C C . VAL A 1 91 ? -2.990 -6.869 0.963 1.00 97.56 91 VAL A C 1
ATOM 767 O O . VAL A 1 91 ? -3.335 -7.822 0.270 1.00 97.56 91 VAL A O 1
ATOM 770 N N . SER A 1 92 ? -3.315 -6.791 2.256 1.00 95.38 92 SER A N 1
ATOM 771 C CA . SER A 1 92 ? -4.033 -7.857 2.975 1.00 95.38 92 SER A CA 1
ATOM 772 C C . SER A 1 92 ? -5.423 -8.150 2.387 1.00 95.38 92 SER A C 1
ATOM 774 O O . SER A 1 92 ? -5.883 -9.290 2.397 1.00 95.38 92 SER A O 1
ATOM 776 N N . ASN A 1 93 ? -6.080 -7.133 1.819 1.00 96.12 93 ASN A N 1
ATOM 777 C CA . ASN A 1 93 ? -7.401 -7.250 1.195 1.00 96.12 93 ASN A CA 1
ATOM 778 C C . ASN A 1 93 ? -7.346 -7.568 -0.312 1.00 96.12 93 ASN A C 1
ATOM 780 O O . ASN A 1 93 ? -8.394 -7.644 -0.953 1.00 96.12 93 ASN A O 1
ATOM 784 N N . GLY A 1 94 ? -6.155 -7.772 -0.886 1.00 96.12 94 GLY A N 1
ATOM 785 C CA . GLY A 1 94 ? -5.979 -8.114 -2.302 1.00 96.12 94 GLY A CA 1
ATOM 786 C C . GLY A 1 94 ? -6.193 -6.950 -3.275 1.00 96.12 94 GLY A C 1
ATOM 787 O O . GLY A 1 94 ? -6.354 -7.175 -4.474 1.00 96.12 94 GLY A O 1
ATOM 788 N N . ASP A 1 95 ? -6.203 -5.712 -2.781 1.00 97.06 95 ASP A N 1
ATOM 789 C CA . ASP A 1 95 ? -6.273 -4.510 -3.616 1.00 97.06 95 ASP A CA 1
ATOM 790 C C . ASP A 1 95 ? -4.915 -4.152 -4.235 1.00 97.06 95 ASP A C 1
ATOM 792 O O . ASP A 1 95 ? -4.863 -3.584 -5.328 1.00 97.06 95 ASP A O 1
ATOM 796 N N . ALA A 1 96 ? -3.828 -4.543 -3.567 1.00 97.25 96 ALA A N 1
ATOM 797 C CA . ALA A 1 96 ? -2.461 -4.474 -4.064 1.00 97.25 96 ALA A CA 1
ATOM 798 C C . ALA A 1 96 ? -1.751 -5.825 -3.907 1.00 97.25 96 ALA A C 1
ATOM 800 O O . ALA A 1 96 ? -2.057 -6.597 -3.002 1.00 97.25 96 ALA A O 1
ATOM 801 N N . ASP A 1 97 ? -0.761 -6.083 -4.757 1.00 95.88 97 ASP A N 1
ATOM 802 C CA . ASP A 1 97 ? 0.034 -7.316 -4.738 1.00 95.88 97 ASP A CA 1
ATOM 803 C C . ASP A 1 97 ? 1.314 -7.177 -3.903 1.00 95.88 97 ASP A C 1
ATOM 805 O O . ASP A 1 97 ? 1.926 -8.174 -3.514 1.00 95.88 97 ASP A O 1
ATOM 809 N N . GLY A 1 98 ? 1.751 -5.943 -3.637 1.00 95.06 98 GLY A N 1
ATOM 810 C CA . GLY A 1 98 ? 2.979 -5.695 -2.896 1.00 95.06 98 GLY A CA 1
ATOM 811 C C . GLY A 1 98 ? 3.129 -4.266 -2.393 1.00 95.06 98 GLY A C 1
ATOM 812 O O . GLY A 1 98 ? 2.553 -3.317 -2.927 1.00 95.06 98 GLY A O 1
AT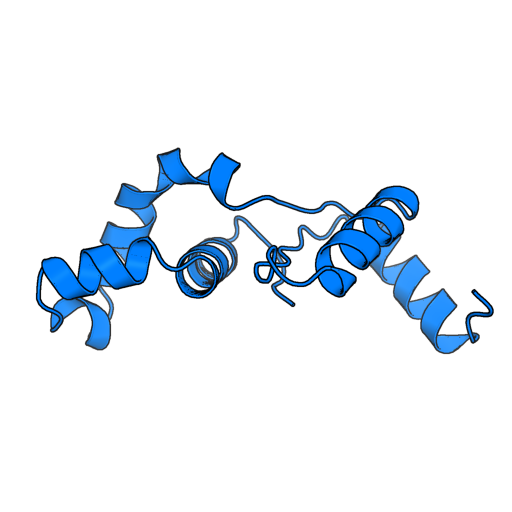OM 813 N N . LEU A 1 99 ? 3.955 -4.142 -1.360 1.00 95.75 99 LEU A N 1
ATOM 814 C CA . LEU A 1 99 ? 4.340 -2.895 -0.716 1.00 95.75 99 LEU A CA 1
ATOM 815 C C . LEU A 1 99 ? 5.861 -2.872 -0.583 1.00 95.75 99 LEU A C 1
ATOM 817 O O . LEU A 1 99 ? 6.450 -3.884 -0.194 1.00 95.75 99 LEU A O 1
ATOM 821 N N . VAL A 1 100 ? 6.475 -1.737 -0.922 1.00 93.81 100 VAL A N 1
ATOM 822 C CA . VAL A 1 100 ? 7.920 -1.494 -0.786 1.00 93.81 100 VAL A CA 1
ATOM 823 C C . VAL A 1 100 ? 8.165 -0.128 -0.178 1.00 93.81 100 VAL A C 1
ATOM 825 O O . VAL A 1 100 ? 7.551 0.844 -0.673 1.00 93.81 100 VAL A O 1
#